Protein AF-A0A921NWQ5-F1 (afdb_monomer)

Radius of gyration: 20.92 Å; Cα contacts (8 Å, |Δi|>4): 207; chains: 1; bounding box: 44×32×54 Å

Solvent-accessible surface area (backbone atoms only — not comparable to full-atom values): 9378 Å² total; per-residue (Å²): 119,97,88,61,56,71,70,58,55,49,54,32,54,68,59,33,54,82,58,39,66,50,12,14,36,36,16,28,46,49,35,44,68,80,37,70,86,41,58,67,64,20,35,54,50,15,21,43,42,30,19,59,61,70,72,44,97,58,71,60,66,33,50,62,68,32,54,52,81,76,48,72,73,45,56,72,70,60,26,36,53,43,50,55,54,10,38,63,58,26,46,58,53,51,52,52,51,50,54,48,51,52,52,37,50,52,44,34,61,69,48,49,86,76,52,86,53,87,56,42,65,64,43,49,53,50,51,77,75,36,79,64,45,43,37,84,75,36,86,45,60,61,72,58,21,44,54,48,53,53,49,32,38,77,67,68,31,33,40,79,72,65,90,56,97,64,92,49,31,34,21,99

Nearest PDB structures (foldseek):
  3eqx-assembly1_B  TM=5.393E-01  e=1.203E-01  Shewanella oneidensis
  8ovj-assembly1_Sa  TM=7.518E-01  e=4.851E-01  Leishmania major strain Friedlin

Organism: NCBI:txid1037889

InterPro domains:
  IPR009843 Protein of unknown function DUF1403 [PF07183] (4-172)

Foldseek 3Di:
DVPDDPVVLVVLQVQADDALLSRLLSSLQSCCVVPVPPNVSSQQSSQVSSCVNVVHPDRDSQQVQQADPVLSPDHDPSVSVSSVRSNVVSVVVVVVVVVVLVVLLVLLVVCQVVDPDDQSVVVSVCQVVDQKDWLVVRPDDSVSSVVSQVVCVVSVNWDFDPPDPPRTIIHD

Mean predicted aligned error: 4.4 Å

Secondary structure (DSSP, 8-state):
-TTS-HHHHHHHHHT--SSHHHHHHHHHHHHHHH-TT-HHHHHHHHHHHHHHHHT-SS---HHHHH--TTGGG--HHHHHHHHHHHHHHHHHHHHHHHHHHHHHHHHHHHHGGG--STTHHHHHHHHHH-S-B-GGGSSS-HHHHHHHHHHHHHTTSSEE-S-SSSS--EE-

Structure (mmCIF, N/CA/C/O backbone):
data_AF-A0A921NWQ5-F1
#
_entry.id   AF-A0A921NWQ5-F1
#
loop_
_atom_site.group_PDB
_atom_site.id
_atom_site.type_symbol
_atom_site.label_atom_id
_atom_site.label_alt_id
_atom_site.label_comp_id
_atom_site.label_asym_id
_atom_site.label_entity_id
_atom_site.label_seq_id
_atom_site.pdbx_PDB_ins_code
_atom_site.Cartn_x
_atom_site.Cartn_y
_atom_site.Cartn_z
_atom_site.occupancy
_atom_site.B_iso_or_equiv
_atom_site.auth_seq_id
_atom_site.auth_comp_id
_atom_site.auth_asym_id
_atom_site.auth_atom_id
_atom_site.pdbx_PDB_model_num
ATOM 1 N N . MET A 1 1 ? 8.998 2.052 14.545 1.00 57.47 1 MET A N 1
ATOM 2 C CA . MET A 1 1 ? 8.245 3.018 15.373 1.00 57.47 1 MET A CA 1
ATOM 3 C C . MET A 1 1 ? 9.003 3.223 16.679 1.00 57.47 1 MET A C 1
ATOM 5 O O . MET A 1 1 ? 8.769 2.476 17.611 1.00 57.47 1 MET A O 1
ATOM 9 N N . PRO A 1 2 ? 9.950 4.170 16.744 1.00 58.44 2 PRO A N 1
ATOM 10 C CA . PRO A 1 2 ? 10.889 4.282 17.868 1.00 58.44 2 PRO A CA 1
ATOM 11 C C . PRO A 1 2 ? 10.294 4.886 19.156 1.00 58.44 2 PRO A C 1
ATOM 13 O O . PRO A 1 2 ? 11.038 5.160 20.085 1.00 58.44 2 PRO A O 1
ATOM 16 N N . ALA A 1 3 ? 8.980 5.135 19.210 1.00 77.38 3 ALA A N 1
ATOM 17 C CA . ALA A 1 3 ? 8.321 5.792 20.343 1.00 77.38 3 ALA A CA 1
ATOM 18 C C . ALA A 1 3 ? 7.632 4.825 21.324 1.00 77.38 3 ALA A C 1
ATOM 20 O O . ALA A 1 3 ? 7.226 5.268 22.393 1.00 77.38 3 ALA A O 1
ATOM 21 N N . PHE A 1 4 ? 7.475 3.543 20.968 1.00 86.75 4 PHE A N 1
ATOM 22 C CA . PHE A 1 4 ? 6.784 2.549 21.797 1.00 86.75 4 PHE A CA 1
ATOM 23 C C . PHE A 1 4 ? 7.589 1.260 21.857 1.00 86.75 4 PHE A C 1
ATOM 25 O O . PHE A 1 4 ? 8.112 0.802 20.837 1.00 86.75 4 PHE A O 1
ATOM 32 N N . GLU A 1 5 ? 7.654 0.674 23.047 1.00 91.12 5 GLU A N 1
ATOM 33 C CA . GLU A 1 5 ? 8.347 -0.588 23.273 1.00 91.12 5 GLU A CA 1
ATOM 34 C C . GLU A 1 5 ? 7.585 -1.756 22.619 1.00 91.12 5 GLU A C 1
ATOM 36 O O . GLU A 1 5 ? 6.348 -1.772 22.638 1.00 91.12 5 GLU A O 1
ATOM 41 N N . PRO A 1 6 ? 8.272 -2.781 22.078 1.00 91.50 6 PRO A N 1
ATOM 42 C CA . PRO A 1 6 ? 7.615 -3.926 21.441 1.00 91.50 6 PRO A CA 1
ATOM 43 C C . PRO A 1 6 ? 6.568 -4.624 22.324 1.00 91.50 6 PRO A C 1
ATOM 45 O O . PRO A 1 6 ? 5.523 -5.034 21.825 1.00 91.50 6 PRO A O 1
ATOM 48 N N . GLY A 1 7 ? 6.809 -4.718 23.637 1.00 92.25 7 GLY A N 1
ATOM 49 C CA . GLY A 1 7 ? 5.857 -5.312 24.586 1.00 92.25 7 GLY A CA 1
ATOM 50 C C . GLY A 1 7 ? 4.565 -4.502 24.756 1.00 92.25 7 GLY A C 1
ATOM 51 O O . GLY A 1 7 ? 3.491 -5.076 24.937 1.00 92.25 7 GLY A O 1
ATOM 52 N N . GLN A 1 8 ? 4.646 -3.175 24.626 1.00 93.06 8 GLN A N 1
ATOM 53 C CA . GLN A 1 8 ? 3.470 -2.303 24.640 1.00 93.06 8 GLN A CA 1
ATOM 54 C C . GLN A 1 8 ? 2.647 -2.491 23.362 1.00 93.06 8 GLN A C 1
ATOM 56 O O . GLN A 1 8 ? 1.428 -2.631 23.415 1.00 93.06 8 GLN A O 1
ATOM 61 N N . ILE A 1 9 ? 3.324 -2.583 22.213 1.00 94.25 9 ILE A N 1
ATOM 62 C CA . ILE A 1 9 ? 2.681 -2.860 20.924 1.00 94.25 9 ILE A CA 1
ATOM 63 C C . ILE A 1 9 ? 1.953 -4.212 20.952 1.00 94.25 9 ILE A C 1
ATOM 65 O O . ILE A 1 9 ? 0.815 -4.293 20.492 1.00 94.25 9 ILE A O 1
ATOM 69 N N . ALA A 1 10 ? 2.585 -5.252 21.505 1.00 94.44 10 ALA A N 1
ATOM 70 C CA . ALA A 1 10 ? 1.968 -6.569 21.656 1.00 94.44 10 ALA A CA 1
ATOM 71 C C . ALA A 1 10 ? 0.696 -6.496 22.515 1.00 94.44 10 ALA A C 1
ATOM 73 O O . ALA A 1 10 ? -0.362 -6.924 22.066 1.00 94.44 10 ALA A O 1
ATOM 74 N N . THR A 1 11 ? 0.771 -5.835 23.676 1.00 96.12 11 THR A N 1
ATOM 75 C CA . THR A 1 11 ? -0.388 -5.623 24.561 1.00 96.12 11 THR A CA 1
ATOM 76 C C . THR A 1 11 ? -1.558 -4.947 23.835 1.00 96.12 11 THR A C 1
ATOM 78 O O . THR A 1 11 ? -2.707 -5.361 23.982 1.00 96.12 11 THR A O 1
ATOM 81 N N . TRP A 1 12 ? -1.290 -3.924 23.016 1.00 96.62 12 TRP A N 1
ATOM 82 C CA . TRP A 1 12 ? -2.341 -3.257 22.241 1.00 96.62 12 TRP A CA 1
ATOM 83 C C . TRP A 1 12 ? -2.961 -4.141 21.165 1.00 96.62 12 TRP A C 1
ATOM 85 O O . TRP A 1 12 ? -4.164 -4.049 20.935 1.00 96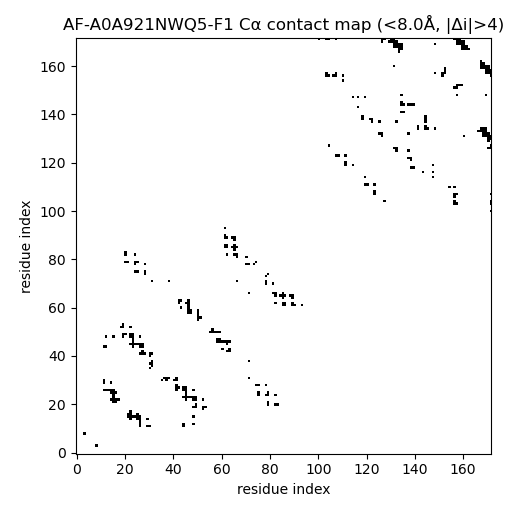.62 12 TRP A O 1
ATOM 95 N N . LEU A 1 13 ? -2.169 -4.987 20.505 1.00 95.62 13 LEU A N 1
ATOM 96 C CA . LEU A 1 13 ? -2.685 -5.944 19.526 1.00 95.62 13 LEU A CA 1
ATOM 97 C C . LEU A 1 13 ? -3.529 -7.037 20.201 1.00 95.62 13 LEU A C 1
ATOM 99 O O . LEU A 1 13 ? -4.593 -7.381 19.683 1.00 95.62 13 LEU A O 1
ATOM 103 N N . ASP A 1 14 ? -3.106 -7.510 21.375 1.00 95.19 14 ASP A N 1
ATOM 104 C CA . ASP A 1 14 ? -3.796 -8.544 22.159 1.00 95.19 14 ASP A CA 1
ATOM 105 C C . ASP A 1 14 ? -5.151 -8.077 22.713 1.00 95.19 14 ASP A C 1
ATOM 107 O O . ASP A 1 14 ? -6.040 -8.895 22.950 1.00 95.19 14 ASP A O 1
ATOM 111 N N . ALA A 1 15 ? -5.369 -6.763 22.842 1.00 94.69 15 ALA A N 1
ATOM 112 C CA . ALA A 1 15 ? -6.684 -6.203 23.167 1.00 94.69 15 ALA A CA 1
ATOM 113 C C . ALA A 1 15 ? -7.749 -6.500 22.087 1.00 94.69 15 ALA A C 1
ATOM 115 O O . ALA A 1 15 ? -8.953 -6.369 22.321 1.00 94.69 15 ALA A O 1
ATOM 116 N N . GLY A 1 16 ? -7.321 -6.869 20.879 1.00 92.69 16 GLY A N 1
ATOM 117 C CA . GLY A 1 16 ? -8.181 -7.104 19.735 1.00 92.69 16 GLY A CA 1
ATOM 118 C C . GLY A 1 16 ? -8.788 -8.511 19.665 1.00 92.69 16 GLY A C 1
ATOM 119 O O . GLY A 1 16 ? -8.139 -9.473 19.257 1.00 92.69 16 GLY A O 1
ATOM 120 N N . GLU A 1 17 ? -10.102 -8.624 19.863 1.00 92.06 17 GLU A N 1
ATOM 121 C CA . GLU A 1 17 ? -10.822 -9.907 19.808 1.00 92.06 17 GLU A CA 1
ATOM 122 C C . GLU A 1 17 ? -12.078 -9.914 18.912 1.00 92.06 17 GLU A C 1
ATOM 124 O O . GLU A 1 17 ? -12.681 -8.885 18.592 1.00 92.06 17 GLU A O 1
ATOM 129 N N . GLY A 1 18 ? -12.514 -11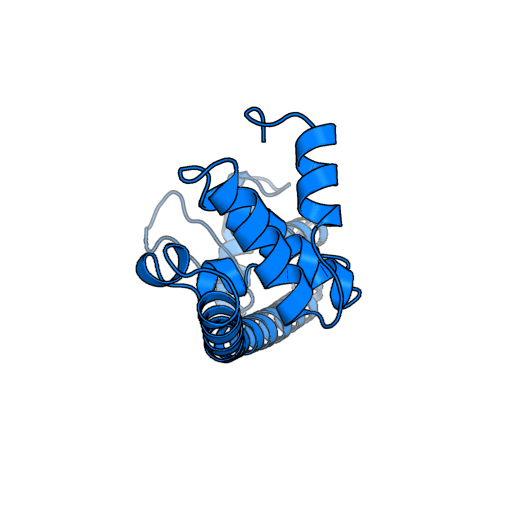.122 18.538 1.00 94.31 18 GLY A N 1
ATOM 130 C CA . GLY A 1 18 ? -13.738 -11.364 17.772 1.00 94.31 18 GLY A CA 1
ATOM 131 C C . GLY A 1 18 ? -13.606 -11.103 16.268 1.00 94.31 18 GLY A C 1
ATOM 132 O O . GLY A 1 18 ? -12.556 -11.326 15.668 1.00 94.31 18 GLY A O 1
ATOM 133 N N . ALA A 1 19 ? -14.711 -10.679 15.645 1.00 96.19 19 ALA A N 1
ATOM 134 C CA . ALA A 1 19 ? -14.784 -10.441 14.202 1.00 96.19 19 ALA A CA 1
ATOM 135 C C . ALA A 1 19 ? -13.798 -9.343 13.740 1.00 96.19 19 ALA A C 1
ATOM 137 O O . ALA A 1 19 ? -13.530 -8.422 14.515 1.00 96.19 19 ALA A O 1
ATOM 138 N N . PRO A 1 20 ? -13.329 -9.356 12.475 1.00 97.12 20 PRO A N 1
ATOM 139 C CA . PRO A 1 20 ? -12.240 -8.488 12.007 1.00 97.12 20 PRO A CA 1
ATOM 140 C C . PRO A 1 20 ? -12.398 -6.997 12.333 1.00 97.12 20 PRO A C 1
ATOM 142 O O . PRO A 1 20 ? -11.475 -6.366 12.841 1.00 97.12 20 PRO A O 1
ATOM 145 N N . VAL A 1 21 ? -13.592 -6.435 12.116 1.00 97.38 21 VAL A N 1
ATOM 146 C CA . VAL A 1 21 ? -13.855 -5.013 12.399 1.00 97.38 21 VAL A CA 1
ATOM 147 C C . VAL A 1 21 ? -13.911 -4.728 13.901 1.00 97.38 21 VAL A C 1
ATOM 149 O O . VAL A 1 21 ? -13.433 -3.683 14.337 1.00 97.38 21 VAL A O 1
ATOM 152 N N . LYS A 1 22 ? -14.462 -5.654 14.704 1.00 97.88 22 LYS A N 1
ATOM 153 C CA . LYS A 1 22 ? -14.480 -5.539 16.172 1.00 97.88 22 LYS A CA 1
ATOM 154 C C . LYS A 1 22 ? -13.049 -5.551 16.703 1.00 97.88 22 LYS A C 1
ATOM 156 O O . LYS A 1 22 ? -12.688 -4.645 17.444 1.00 97.88 22 LYS A O 1
ATOM 161 N N . ARG A 1 23 ? -12.238 -6.521 16.267 1.00 98.00 23 ARG A N 1
ATOM 162 C CA . ARG A 1 23 ? -10.824 -6.634 16.631 1.00 98.00 23 ARG A CA 1
ATOM 163 C C . ARG A 1 23 ? -10.078 -5.332 16.340 1.00 98.00 23 ARG A C 1
ATOM 165 O O . ARG A 1 23 ? -9.474 -4.769 17.243 1.00 98.00 23 ARG A O 1
ATOM 172 N N . ALA A 1 24 ? -10.168 -4.822 15.114 1.00 98.25 24 ALA A N 1
ATOM 173 C CA . ALA A 1 24 ? -9.471 -3.597 14.731 1.00 98.25 24 ALA A CA 1
ATOM 174 C C . ALA A 1 24 ? -9.946 -2.361 15.517 1.00 98.25 24 ALA A C 1
ATOM 176 O O . ALA A 1 24 ? -9.129 -1.536 15.919 1.00 98.25 24 ALA A O 1
ATOM 177 N N . ALA A 1 25 ? -11.254 -2.243 15.779 1.00 98.31 25 ALA A N 1
ATOM 178 C CA . ALA A 1 25 ? -11.800 -1.157 16.591 1.00 98.31 25 ALA A CA 1
ATOM 179 C C . ALA A 1 25 ? -11.326 -1.224 18.052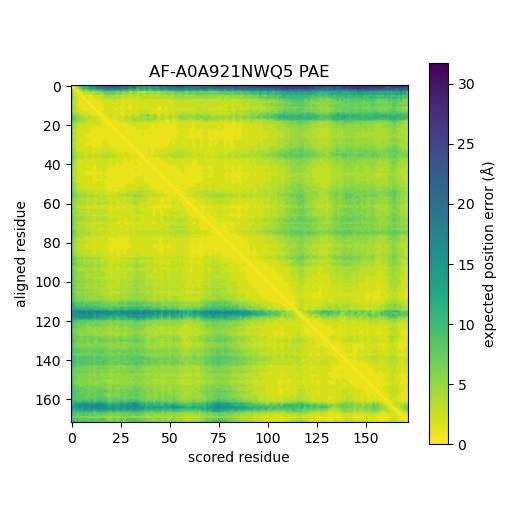 1.00 98.31 25 ALA A C 1
ATOM 181 O O . ALA A 1 25 ? -11.039 -0.181 18.624 1.00 98.31 25 ALA A O 1
ATOM 182 N N . LEU A 1 26 ? -11.209 -2.421 18.636 1.00 98.38 26 LEU A N 1
ATOM 183 C CA . LEU A 1 26 ? -10.691 -2.611 19.994 1.00 98.38 26 LEU A CA 1
ATOM 184 C C . LEU A 1 26 ? -9.216 -2.227 20.111 1.00 98.38 26 LEU A C 1
ATOM 186 O O . LEU A 1 26 ? -8.855 -1.511 21.038 1.00 98.38 26 LEU A O 1
ATOM 190 N N . VAL A 1 27 ? -8.383 -2.634 19.148 1.00 98.38 27 VAL A N 1
ATOM 191 C CA . VAL A 1 27 ? -6.971 -2.216 19.097 1.00 98.38 27 VAL A CA 1
ATOM 192 C C . VAL A 1 27 ? -6.869 -0.694 18.972 1.00 98.38 27 VAL A C 1
ATOM 194 O O . VAL A 1 27 ? -6.119 -0.059 19.710 1.00 98.38 27 VAL A O 1
ATOM 197 N N . LEU A 1 28 ? -7.665 -0.089 18.083 1.00 98.06 28 LEU A N 1
ATOM 198 C CA . LEU A 1 28 ? -7.724 1.365 17.924 1.00 98.06 28 LEU A CA 1
ATOM 199 C C . LEU A 1 28 ? -8.121 2.068 19.233 1.00 98.06 28 LEU A C 1
ATOM 201 O O . LEU A 1 28 ? -7.491 3.054 19.614 1.00 98.06 28 LEU A O 1
ATOM 205 N N . ASP A 1 29 ? -9.146 1.559 19.922 1.00 97.75 29 ASP A N 1
ATOM 206 C CA . ASP A 1 29 ? -9.648 2.124 21.178 1.00 97.75 29 ASP A CA 1
ATOM 207 C C . ASP A 1 29 ? -8.625 1.990 22.315 1.00 97.75 29 ASP A C 1
ATOM 209 O O . ASP A 1 29 ? -8.392 2.945 23.055 1.00 97.75 29 ASP A O 1
ATOM 213 N N . ALA A 1 30 ? -7.955 0.837 22.416 1.00 97.50 30 ALA A N 1
ATOM 214 C CA . ALA A 1 30 ? -6.926 0.572 23.417 1.00 97.50 30 ALA A CA 1
ATOM 215 C C . ALA A 1 30 ? -5.755 1.558 23.292 1.00 97.50 30 ALA A C 1
ATOM 217 O O . ALA A 1 30 ? -5.410 2.239 24.262 1.00 97.50 30 ALA A O 1
ATOM 218 N N . VAL A 1 31 ? -5.212 1.721 22.079 1.00 97.31 31 VAL A N 1
ATOM 219 C CA . VAL A 1 31 ? -4.104 2.656 21.829 1.00 97.31 31 VAL A CA 1
ATOM 220 C C . VAL A 1 31 ? -4.530 4.096 22.123 1.00 97.31 31 VAL A C 1
ATOM 222 O O . VAL A 1 31 ? -3.793 4.833 22.771 1.00 97.31 31 VAL A O 1
ATOM 225 N N . LEU A 1 32 ? -5.721 4.524 21.682 1.00 96.44 32 LEU A N 1
ATOM 226 C CA . LEU A 1 32 ? -6.199 5.900 21.890 1.00 96.44 32 LEU A CA 1
ATOM 227 C C . LEU A 1 32 ? -6.670 6.185 23.322 1.00 96.44 32 LEU A C 1
ATOM 229 O O . LEU A 1 32 ? -6.843 7.353 23.684 1.00 96.44 32 LEU A O 1
ATOM 233 N N . THR A 1 33 ? -6.901 5.150 24.123 1.00 95.69 33 THR A N 1
ATOM 234 C CA . THR A 1 33 ? -7.189 5.273 25.554 1.00 95.69 33 THR A CA 1
ATOM 235 C C . THR A 1 33 ? -5.900 5.477 26.341 1.00 95.69 33 THR A C 1
ATOM 237 O O . THR A 1 33 ? -5.827 6.390 27.159 1.00 95.69 33 THR A O 1
ATOM 240 N N . GLU A 1 34 ? -4.866 4.684 26.059 1.00 95.44 34 GLU A N 1
ATOM 241 C CA . GLU A 1 34 ? -3.581 4.768 26.759 1.00 95.44 34 GLU A CA 1
ATOM 242 C C . GLU A 1 34 ? -2.709 5.931 26.259 1.00 95.44 34 GLU A C 1
ATOM 244 O O . GLU A 1 34 ? -2.067 6.629 27.044 1.00 95.44 34 GLU A O 1
ATOM 249 N N . ALA A 1 35 ? -2.731 6.195 24.951 1.00 94.56 35 ALA A N 1
ATOM 250 C CA . ALA A 1 35 ? -1.957 7.241 24.295 1.00 94.56 35 ALA A CA 1
ATOM 251 C C . ALA A 1 35 ? -2.835 8.072 23.331 1.00 94.56 35 ALA A C 1
ATOM 253 O O . ALA A 1 35 ? -2.722 7.952 22.109 1.00 94.56 35 ALA A O 1
ATOM 254 N N . PRO A 1 36 ? -3.666 9.009 23.834 1.00 92.88 36 PRO A N 1
ATOM 255 C CA . PRO A 1 36 ? -4.629 9.761 23.015 1.00 92.88 36 PRO A CA 1
ATOM 256 C C . PRO A 1 36 ? -4.038 10.592 21.864 1.00 92.88 36 PRO A C 1
ATOM 258 O O . PRO A 1 36 ? -4.764 10.997 20.962 1.00 92.88 36 PRO A O 1
ATOM 261 N N . ARG A 1 37 ? -2.730 10.884 21.894 1.00 92.19 37 ARG A N 1
ATOM 262 C CA . ARG A 1 37 ? -2.011 11.624 20.838 1.00 92.19 37 ARG A CA 1
ATOM 263 C C . ARG A 1 37 ? -1.346 10.708 19.800 1.00 92.19 37 ARG A C 1
ATOM 265 O O . ARG A 1 37 ? -0.720 11.205 18.868 1.00 92.19 37 ARG A O 1
ATOM 272 N N . ALA A 1 38 ? -1.466 9.389 19.947 1.00 94.69 38 ALA A N 1
ATOM 273 C CA . ALA A 1 38 ? -0.820 8.382 19.110 1.00 94.69 38 ALA A CA 1
ATOM 274 C C . ALA A 1 38 ? -1.712 7.914 17.943 1.00 94.69 38 ALA A C 1
ATOM 276 O O . ALA A 1 38 ? -1.755 6.728 17.630 1.00 94.69 38 ALA A O 1
ATOM 277 N N . GLU A 1 39 ? -2.410 8.836 17.269 1.00 95.25 39 GLU A N 1
ATOM 278 C CA . GLU A 1 39 ? -3.374 8.513 16.200 1.00 95.25 39 GLU A CA 1
ATOM 279 C C . GLU A 1 39 ? -2.764 7.676 15.063 1.00 95.25 39 GLU A C 1
ATOM 281 O O . GLU A 1 39 ? -3.357 6.694 14.626 1.00 95.25 39 GLU A O 1
ATOM 286 N N . VAL A 1 40 ? -1.559 8.031 14.603 1.00 95.19 40 VAL A N 1
ATOM 287 C CA . VAL A 1 40 ? -0.861 7.305 13.526 1.00 95.19 40 VAL A CA 1
ATOM 288 C C . VAL A 1 40 ? -0.514 5.864 13.944 1.00 95.19 40 VAL A C 1
ATOM 290 O O . VAL A 1 40 ? -0.917 4.942 13.236 1.00 95.19 40 VAL A O 1
ATOM 293 N N . PRO A 1 41 ? 0.170 5.631 15.083 1.00 95.31 41 PRO A N 1
ATOM 294 C CA . PRO A 1 41 ? 0.330 4.299 15.667 1.00 95.31 41 PRO A CA 1
ATOM 295 C C . PRO A 1 41 ? -0.976 3.515 15.786 1.00 95.31 41 PRO A C 1
ATOM 297 O O . PRO A 1 41 ? -1.028 2.357 15.383 1.00 95.31 41 PRO A O 1
ATOM 300 N N . ALA A 1 42 ? -2.033 4.150 16.294 1.00 96.88 42 ALA A N 1
ATOM 301 C CA . ALA A 1 42 ? -3.313 3.499 16.528 1.00 96.88 42 ALA A CA 1
ATOM 302 C C . ALA A 1 42 ? -3.949 3.006 15.220 1.00 96.88 42 ALA A C 1
ATOM 304 O O . ALA A 1 42 ? -4.415 1.872 15.149 1.00 96.88 42 ALA A O 1
ATOM 305 N N . LEU A 1 43 ? -3.900 3.822 14.163 1.00 97.62 43 LEU A N 1
ATOM 306 C CA . LEU A 1 43 ? -4.378 3.448 12.832 1.00 97.62 43 LEU A CA 1
ATOM 307 C C . LEU A 1 43 ? -3.547 2.316 12.213 1.00 97.62 43 LEU A C 1
ATOM 309 O O . LEU A 1 43 ? -4.123 1.363 11.695 1.00 97.62 43 LEU A O 1
ATOM 313 N N . ILE A 1 44 ? -2.214 2.375 12.316 1.00 96.94 44 ILE A N 1
ATOM 314 C CA . ILE A 1 44 ? -1.326 1.313 11.810 1.00 96.94 44 ILE A CA 1
ATOM 315 C C . ILE A 1 44 ? -1.625 -0.020 12.505 1.00 96.94 44 ILE A C 1
ATOM 317 O O . ILE A 1 44 ? -1.737 -1.052 11.841 1.00 96.94 44 ILE A O 1
ATOM 321 N N . LEU A 1 45 ? -1.766 -0.012 13.832 1.00 97.19 45 LEU A N 1
ATOM 322 C CA . LEU A 1 45 ? -2.045 -1.223 14.604 1.00 97.19 45 LEU A CA 1
ATOM 323 C C . LEU A 1 45 ? -3.458 -1.750 14.353 1.00 97.19 45 LEU A C 1
ATOM 325 O O . LEU A 1 45 ? -3.637 -2.960 14.243 1.00 97.19 45 LEU A O 1
ATOM 329 N N . ALA A 1 46 ? -4.444 -0.870 14.178 1.00 98.19 46 ALA A N 1
ATOM 330 C CA . ALA A 1 46 ? -5.799 -1.269 13.818 1.00 98.19 46 ALA A CA 1
ATOM 331 C C . ALA A 1 46 ? -5.859 -1.939 12.433 1.00 98.19 46 ALA A C 1
ATOM 333 O O . ALA A 1 46 ? -6.459 -3.006 12.301 1.00 98.19 46 ALA A O 1
ATOM 334 N N . ASP A 1 47 ? -5.200 -1.370 11.417 1.00 98.00 47 ASP A N 1
ATOM 335 C CA . ASP A 1 47 ? -5.100 -1.988 10.086 1.00 98.00 47 ASP A CA 1
ATOM 336 C C . ASP A 1 47 ? -4.287 -3.296 10.125 1.00 98.00 47 ASP A C 1
ATOM 338 O O . ASP A 1 47 ? -4.619 -4.260 9.434 1.00 98.00 47 ASP A O 1
ATOM 342 N N . SER A 1 48 ? -3.277 -3.386 10.995 1.00 97.06 48 SER A N 1
ATOM 343 C CA . SER A 1 48 ? -2.525 -4.628 11.226 1.00 97.06 48 SER A CA 1
ATOM 344 C C . SER A 1 48 ? -3.400 -5.717 11.853 1.00 97.06 48 SER A C 1
ATOM 346 O O . SER A 1 48 ? -3.394 -6.858 11.397 1.00 97.06 48 SER A O 1
ATOM 348 N N . ALA A 1 49 ? -4.201 -5.373 12.862 1.00 97.75 49 ALA A N 1
ATOM 349 C CA . ALA A 1 49 ? -5.121 -6.297 13.517 1.00 97.75 49 ALA A CA 1
ATOM 350 C C . ALA A 1 49 ? -6.251 -6.749 12.576 1.00 97.75 49 ALA A C 1
ATOM 352 O O . ALA A 1 49 ? -6.682 -7.905 12.625 1.00 97.75 49 ALA A O 1
ATOM 353 N N . LEU A 1 50 ? -6.699 -5.858 11.684 1.00 97.38 50 LEU A N 1
ATOM 354 C CA . LEU A 1 50 ? -7.623 -6.189 10.603 1.00 97.38 50 LEU A CA 1
ATOM 355 C C . LEU A 1 50 ? -7.000 -7.198 9.629 1.00 97.38 50 LEU A C 1
ATOM 357 O O . LEU A 1 50 ? -7.621 -8.220 9.345 1.00 97.38 50 LEU A O 1
ATOM 361 N N . ALA A 1 51 ? -5.775 -6.940 9.160 1.00 96.88 51 ALA A N 1
ATOM 362 C CA . ALA A 1 51 ? -5.049 -7.833 8.259 1.00 96.88 51 ALA A CA 1
ATOM 363 C C . ALA A 1 51 ? -4.852 -9.225 8.882 1.00 96.88 51 ALA A C 1
ATOM 365 O O . ALA A 1 51 ? -5.173 -10.231 8.251 1.00 96.88 51 ALA A O 1
ATOM 366 N N . GLN A 1 52 ? -4.447 -9.290 10.156 1.00 95.25 52 GLN A N 1
ATOM 367 C CA . GLN A 1 52 ? -4.320 -10.551 10.896 1.00 95.25 52 GLN A CA 1
ATOM 368 C C . GLN A 1 52 ? -5.653 -11.302 11.005 1.00 95.25 52 GLN A C 1
ATOM 370 O O . GLN A 1 52 ? -5.699 -12.516 10.826 1.00 95.25 52 GLN A O 1
ATOM 375 N N . ALA A 1 53 ? -6.760 -10.600 11.271 1.00 96.44 53 ALA A N 1
ATOM 376 C CA . ALA A 1 53 ? -8.082 -11.224 11.349 1.00 96.44 53 ALA A CA 1
ATOM 377 C C . ALA A 1 53 ? -8.583 -11.781 10.013 1.00 96.44 53 ALA A C 1
ATOM 379 O O . ALA A 1 53 ? -9.385 -12.712 10.008 1.00 96.44 53 ALA A O 1
ATOM 380 N N . LEU A 1 54 ? -8.145 -11.192 8.901 1.00 95.69 54 LEU A N 1
ATOM 381 C CA . LEU A 1 54 ? -8.514 -11.602 7.548 1.00 95.69 54 LEU A CA 1
ATOM 382 C C . LEU A 1 54 ? -7.513 -12.587 6.927 1.00 95.69 54 LEU A C 1
ATOM 384 O O . LEU A 1 54 ? -7.751 -1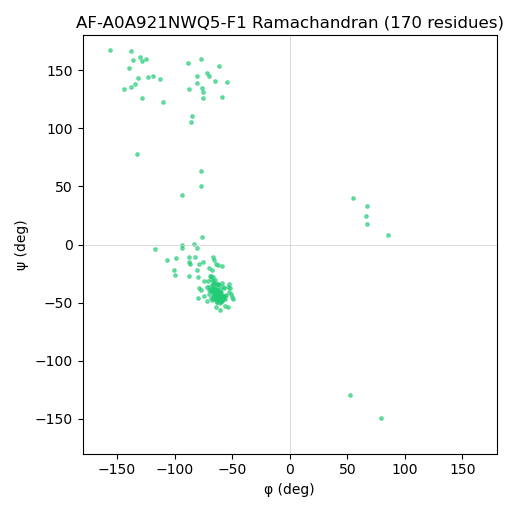3.057 5.817 1.00 95.69 54 LEU A O 1
ATOM 388 N N . GLY A 1 55 ? -6.420 -12.909 7.628 1.00 95.75 55 GLY A N 1
ATOM 389 C CA . GLY A 1 55 ? -5.363 -13.785 7.124 1.00 95.75 55 GLY A CA 1
ATOM 390 C C . GLY A 1 55 ? -4.579 -13.175 5.960 1.00 95.75 55 GLY A C 1
ATOM 391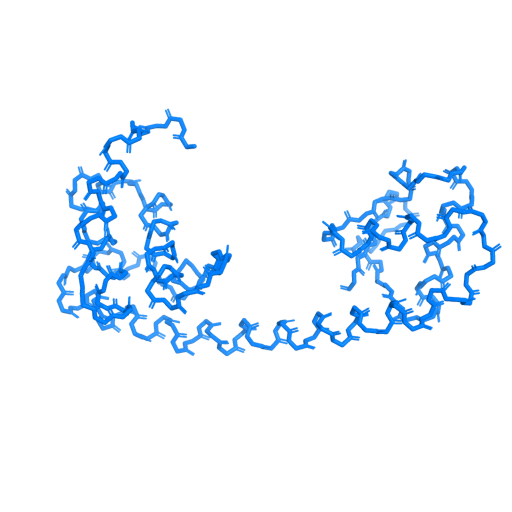 O O . GLY A 1 55 ? -4.191 -13.894 5.046 1.00 95.75 55 GLY A O 1
ATOM 392 N N . TRP A 1 56 ? -4.405 -11.852 5.944 1.00 95.38 56 TRP A N 1
ATOM 393 C CA . TRP A 1 56 ? -3.644 -11.159 4.905 1.00 95.38 56 TRP A CA 1
ATOM 394 C C . TRP A 1 56 ? -2.157 -11.100 5.251 1.00 95.38 56 TRP A C 1
ATOM 396 O O . TRP A 1 56 ? -1.790 -10.688 6.350 1.00 95.38 56 TRP A O 1
ATOM 406 N N . ASP A 1 57 ? -1.307 -11.419 4.274 1.00 94.38 57 ASP A N 1
ATOM 407 C CA . ASP A 1 57 ? 0.157 -11.354 4.412 1.00 94.38 57 ASP A CA 1
ATOM 408 C C . ASP A 1 57 ? 0.687 -9.913 4.505 1.00 94.38 57 ASP A C 1
ATOM 410 O O . ASP A 1 57 ? 1.799 -9.664 4.974 1.00 94.38 57 ASP A O 1
ATOM 414 N N . HIS A 1 58 ? -0.112 -8.945 4.050 1.00 92.12 58 HIS A N 1
ATOM 415 C CA . HIS A 1 58 ? 0.250 -7.536 4.003 1.00 92.12 58 HIS A CA 1
ATOM 416 C C . HIS A 1 58 ? -0.845 -6.653 4.594 1.00 92.12 58 HIS A C 1
ATOM 418 O O . HIS A 1 58 ? -2.041 -6.873 4.394 1.00 92.12 58 HIS A O 1
ATOM 424 N N . VAL A 1 59 ? -0.415 -5.601 5.289 1.00 95.06 59 VAL A N 1
ATOM 425 C CA . VAL A 1 59 ? -1.311 -4.578 5.828 1.00 95.06 59 VAL A CA 1
ATOM 426 C C . VAL A 1 59 ? -1.790 -3.676 4.694 1.00 95.06 59 VAL A C 1
ATOM 428 O O . VAL A 1 59 ? -0.982 -3.090 3.975 1.00 95.06 59 VAL A O 1
ATOM 431 N N . VAL A 1 60 ? -3.109 -3.529 4.565 1.00 94.19 60 VAL A N 1
ATOM 432 C CA . VAL A 1 60 ? -3.747 -2.572 3.652 1.00 94.19 60 VAL A CA 1
ATOM 433 C C . VAL A 1 60 ? -4.396 -1.475 4.502 1.00 94.19 60 VAL A C 1
ATOM 435 O O . VAL A 1 60 ? -5.225 -1.811 5.347 1.00 94.19 60 VAL A O 1
ATOM 438 N N . PRO A 1 61 ? -4.055 -0.185 4.310 1.00 94.88 61 PRO A N 1
ATOM 439 C CA . PRO A 1 61 ? -4.462 0.905 5.202 1.00 94.88 61 PRO A CA 1
ATOM 440 C C . PRO A 1 61 ? -5.927 1.338 4.996 1.00 94.88 61 PRO A C 1
ATOM 442 O O . PRO A 1 61 ? -6.212 2.456 4.560 1.00 94.88 61 PRO A O 1
ATOM 445 N N . LEU A 1 62 ? -6.884 0.444 5.252 1.00 97.12 62 LEU A N 1
ATOM 446 C CA . LEU A 1 62 ? -8.306 0.682 4.992 1.00 97.12 62 LEU A CA 1
ATOM 447 C C . LEU A 1 62 ? -8.948 1.588 6.046 1.00 97.12 62 LEU A C 1
ATOM 449 O O . LEU A 1 62 ? -9.777 2.435 5.700 1.00 97.12 62 LEU A O 1
ATOM 453 N N . LEU A 1 63 ? -8.585 1.431 7.318 1.00 97.56 63 LEU A N 1
ATOM 454 C CA . LEU A 1 63 ? -9.066 2.284 8.401 1.00 97.56 63 LEU A CA 1
ATOM 455 C C . LEU A 1 63 ? -8.381 3.643 8.355 1.00 97.56 63 LEU A C 1
ATOM 457 O O . LEU A 1 63 ? -9.074 4.657 8.427 1.00 97.56 63 LEU A O 1
ATOM 461 N N . ALA A 1 64 ? -7.061 3.676 8.147 1.00 95.56 64 ALA A N 1
ATOM 462 C CA . ALA A 1 64 ? -6.325 4.929 7.994 1.00 95.56 64 ALA A CA 1
ATOM 463 C C . ALA A 1 64 ? -6.847 5.789 6.827 1.00 95.56 64 ALA A C 1
ATOM 465 O O . ALA A 1 64 ? -6.907 7.011 6.949 1.00 95.56 64 ALA A O 1
ATOM 466 N N . ALA A 1 65 ? -7.269 5.168 5.719 1.00 95.38 65 ALA A N 1
ATOM 467 C CA . ALA A 1 65 ? -7.846 5.879 4.577 1.00 95.38 65 ALA A CA 1
ATOM 468 C C . ALA A 1 65 ? -9.324 6.277 4.766 1.00 95.38 65 ALA A C 1
ATOM 470 O O . ALA A 1 65 ? -9.784 7.235 4.145 1.00 95.38 65 ALA A O 1
ATOM 471 N N . GLY A 1 66 ? -10.088 5.526 5.567 1.00 95.62 66 GLY A N 1
ATOM 472 C CA . GLY A 1 66 ? -11.541 5.694 5.681 1.00 95.62 66 GLY A CA 1
ATOM 473 C C . GLY A 1 66 ? -12.020 6.483 6.905 1.00 95.62 66 GLY A C 1
ATOM 474 O O . GLY A 1 66 ? -13.104 7.067 6.861 1.00 95.62 66 GLY A O 1
ATOM 475 N N . LEU A 1 67 ? -11.260 6.496 8.005 1.00 97.44 67 LEU A N 1
ATOM 476 C CA . LEU A 1 67 ? -11.643 7.185 9.241 1.00 97.44 67 LEU A CA 1
ATOM 477 C C . LEU A 1 67 ? -11.347 8.684 9.167 1.00 97.44 67 LEU A C 1
ATOM 479 O O . LEU A 1 67 ? -10.287 9.120 8.720 1.00 97.44 67 LEU A O 1
ATOM 483 N N . LYS A 1 68 ? -12.272 9.499 9.679 1.00 95.56 68 LYS A N 1
ATOM 484 C CA . LYS A 1 68 ? -12.057 10.941 9.843 1.00 95.56 68 LYS A CA 1
ATOM 485 C C . LYS A 1 68 ? -11.427 11.218 11.203 1.00 95.56 68 LYS A C 1
ATOM 487 O O . LYS A 1 68 ? -11.678 10.508 12.172 1.00 95.56 68 LYS A O 1
ATOM 492 N N . ARG A 1 69 ? -10.727 12.350 11.337 1.00 93.44 69 ARG A N 1
ATOM 493 C CA . ARG A 1 69 ? -10.191 12.808 12.639 1.00 93.44 69 ARG A CA 1
ATOM 494 C C . ARG A 1 69 ? -11.246 12.879 13.747 1.00 93.44 69 ARG A C 1
ATOM 496 O O . ARG A 1 69 ? -10.951 12.616 14.905 1.00 93.44 69 ARG A O 1
ATOM 503 N N . THR A 1 70 ? -12.486 13.227 13.410 1.00 96.06 70 THR A N 1
ATOM 504 C CA . THR A 1 70 ? -13.594 13.253 14.376 1.00 96.06 70 THR A CA 1
ATOM 505 C C . THR A 1 70 ? -14.012 11.862 14.840 1.00 96.06 70 THR A C 1
ATOM 507 O O . THR A 1 70 ? -14.518 11.730 15.948 1.00 96.06 70 THR A O 1
ATOM 510 N N . ASP A 1 71 ? -13.807 10.828 14.020 1.00 97.12 71 ASP A N 1
ATOM 511 C CA . ASP A 1 71 ? -14.124 9.449 14.390 1.00 97.12 71 ASP A CA 1
ATOM 512 C C . ASP A 1 71 ? -13.149 8.913 15.443 1.00 97.12 71 ASP A C 1
ATOM 514 O O . ASP A 1 71 ? -13.569 8.173 16.322 1.00 97.12 71 ASP A O 1
ATOM 518 N N . LEU A 1 72 ? -11.890 9.369 15.439 1.00 95.94 72 LEU A N 1
ATOM 519 C CA . LEU A 1 72 ? -10.870 8.984 16.430 1.00 95.94 72 LEU A CA 1
ATOM 520 C C . LEU A 1 72 ? -11.187 9.468 17.858 1.00 95.94 72 LEU A C 1
ATOM 522 O O . LEU A 1 72 ? -10.585 9.019 18.833 1.00 95.94 72 LEU A O 1
ATOM 526 N N . ARG A 1 73 ? -12.155 10.379 18.004 1.00 94.81 73 ARG A N 1
ATOM 527 C CA . ARG A 1 73 ? -12.665 10.833 19.308 1.00 94.81 73 ARG A CA 1
ATOM 528 C C . ARG A 1 73 ? -13.796 9.954 19.847 1.00 94.81 73 ARG A C 1
ATOM 530 O O . ARG A 1 73 ? -14.181 10.124 20.999 1.00 94.81 73 ARG A O 1
ATOM 537 N N . LYS A 1 74 ? -14.342 9.047 19.032 1.00 96.50 74 LYS A N 1
ATOM 538 C CA . LYS A 1 74 ? -15.380 8.094 19.447 1.00 96.50 74 LYS A CA 1
ATOM 539 C C . LYS A 1 74 ? -14.763 6.957 20.253 1.00 96.50 74 LYS A C 1
ATOM 541 O O . LYS A 1 74 ? -13.563 6.711 20.158 1.00 96.50 74 LYS A O 1
ATOM 546 N N . ARG A 1 75 ? -15.589 6.262 21.029 1.00 95.12 75 ARG A N 1
ATOM 547 C CA . ARG A 1 75 ? -15.201 5.125 21.877 1.00 95.12 75 ARG A CA 1
ATOM 548 C C . ARG A 1 75 ? -16.233 4.007 21.747 1.00 95.12 75 ARG A C 1
ATOM 550 O O . ARG A 1 75 ? -17.362 4.275 21.325 1.00 95.12 75 ARG A O 1
ATOM 557 N N . GLY A 1 76 ? -15.854 2.773 22.078 1.00 94.38 76 GLY A N 1
ATOM 558 C CA . GLY A 1 76 ? -16.776 1.634 22.118 1.00 94.38 76 GLY A CA 1
ATOM 559 C C . GLY A 1 76 ? -17.588 1.434 20.828 1.00 94.38 76 GLY A C 1
ATOM 560 O O . GLY A 1 76 ? -17.046 1.402 19.720 1.00 94.38 76 GLY A O 1
ATOM 561 N N . ASP A 1 77 ? -18.909 1.295 20.964 1.00 95.69 77 ASP A N 1
ATOM 562 C CA . ASP A 1 77 ? -19.811 0.971 19.850 1.00 95.69 77 ASP A CA 1
ATOM 563 C C . ASP A 1 77 ? -19.854 2.050 18.755 1.00 95.69 77 ASP A C 1
ATOM 565 O O . ASP A 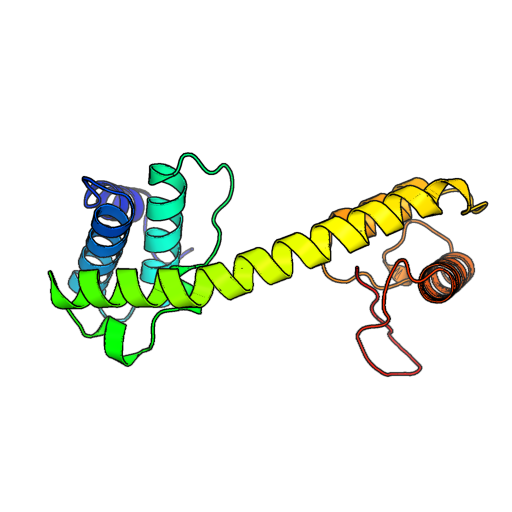1 77 ? -19.929 1.716 17.568 1.00 95.69 77 ASP A O 1
ATOM 569 N N . ASP A 1 78 ? -19.724 3.328 19.119 1.00 97.75 78 ASP A N 1
ATOM 570 C CA . ASP A 1 78 ? -19.684 4.431 18.153 1.00 97.75 78 ASP A CA 1
ATOM 571 C C . ASP A 1 78 ? -18.415 4.394 17.298 1.00 97.75 78 ASP A C 1
ATOM 573 O O . ASP A 1 78 ? -18.460 4.662 16.089 1.00 97.75 78 ASP A O 1
ATOM 577 N N . LEU A 1 79 ? -17.280 4.039 17.911 1.00 97.69 79 LEU A N 1
ATOM 578 C CA . LEU A 1 79 ? -16.023 3.839 17.194 1.00 97.69 79 LEU A CA 1
ATOM 579 C C . LEU A 1 79 ? -16.128 2.628 16.266 1.00 97.69 79 LEU A C 1
ATOM 581 O O . LEU A 1 79 ? -15.789 2.730 15.088 1.00 97.69 79 LEU A O 1
ATOM 585 N N . ARG A 1 80 ? -16.686 1.509 16.747 1.00 97.50 80 ARG A N 1
ATOM 586 C CA . ARG A 1 80 ? -16.915 0.311 15.923 1.00 97.50 80 ARG A CA 1
ATOM 587 C C . ARG A 1 80 ? -17.787 0.622 14.706 1.00 97.50 80 ARG A C 1
ATOM 589 O O . ARG A 1 80 ? -17.462 0.208 13.591 1.00 97.50 80 ARG A O 1
ATOM 596 N N . LEU A 1 81 ? -18.868 1.382 14.886 1.00 98.06 81 LEU A N 1
ATOM 597 C CA . LEU A 1 81 ? -19.729 1.813 13.784 1.00 98.06 81 LEU A CA 1
ATOM 598 C C . LEU A 1 81 ? -18.984 2.721 12.792 1.00 98.06 81 LEU A C 1
ATOM 600 O O . LEU A 1 81 ? -19.179 2.599 11.579 1.00 98.06 81 LEU A O 1
ATOM 604 N N . ALA A 1 82 ? -18.116 3.613 13.280 1.00 98.38 82 ALA A N 1
ATOM 605 C CA . ALA A 1 82 ? -17.262 4.429 12.421 1.00 98.38 82 ALA A CA 1
ATOM 606 C C . ALA A 1 82 ? -16.282 3.569 11.607 1.00 98.38 82 ALA A C 1
ATOM 608 O O . ALA A 1 82 ? -16.182 3.770 10.398 1.00 98.38 82 ALA A O 1
ATOM 609 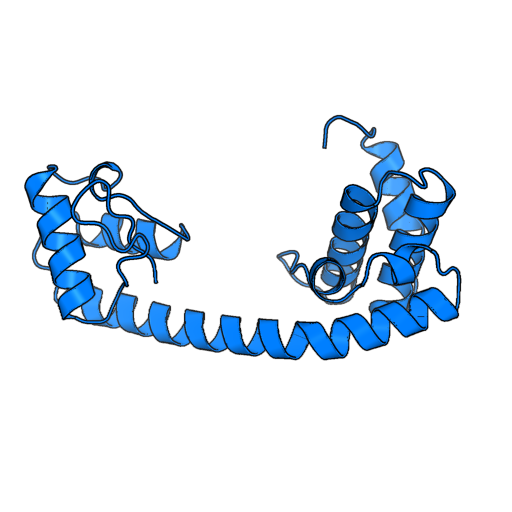N N . CYS A 1 83 ? -15.653 2.560 12.220 1.00 98.25 83 CYS A N 1
ATOM 610 C CA . CYS A 1 83 ? -14.787 1.602 11.528 1.00 98.25 83 CYS A CA 1
ATOM 611 C C . CYS A 1 83 ? -15.536 0.848 10.420 1.00 98.25 83 CYS A C 1
ATOM 613 O O . CYS A 1 83 ? -15.042 0.766 9.299 1.00 98.25 83 CYS A O 1
ATOM 615 N N . HIS A 1 84 ? -16.761 0.368 10.671 1.00 98.00 84 HIS A N 1
ATOM 616 C CA . HIS A 1 84 ? -17.574 -0.265 9.623 1.00 98.00 84 HIS A CA 1
ATOM 617 C C . HIS A 1 84 ? -17.814 0.665 8.427 1.00 98.00 84 HIS A C 1
ATOM 619 O O . HIS A 1 84 ? -17.643 0.261 7.276 1.00 98.00 84 HIS A O 1
ATOM 625 N N . ARG A 1 85 ? -18.193 1.922 8.685 1.00 97.50 85 ARG A N 1
ATOM 626 C CA . ARG A 1 85 ? -18.432 2.914 7.624 1.00 97.50 85 ARG A CA 1
ATOM 627 C C . ARG A 1 85 ? -17.151 3.251 6.862 1.00 97.50 85 ARG A C 1
ATOM 629 O O . ARG A 1 85 ? -17.184 3.305 5.633 1.00 97.50 85 ARG A O 1
ATOM 636 N N . ALA A 1 86 ? -16.044 3.429 7.582 1.00 97.44 86 ALA A N 1
ATOM 637 C CA . ALA A 1 86 ? -14.724 3.668 7.015 1.00 97.44 86 ALA A CA 1
ATOM 638 C C . ALA A 1 86 ? -14.345 2.547 6.043 1.00 97.44 86 ALA A C 1
ATOM 640 O O . ALA A 1 86 ? -14.102 2.835 4.874 1.00 97.44 86 ALA A O 1
ATOM 641 N N . LEU A 1 87 ? -14.427 1.284 6.476 1.00 97.00 87 LEU A N 1
ATOM 642 C CA . LEU A 1 87 ? -14.101 0.123 5.644 1.00 97.00 87 LEU A CA 1
ATOM 643 C C . LEU A 1 87 ? -14.964 0.032 4.386 1.00 97.00 87 LEU A C 1
ATOM 645 O O . LEU A 1 87 ? -14.432 -0.204 3.306 1.00 97.00 87 LEU A O 1
ATOM 649 N N . ILE A 1 88 ? -16.278 0.261 4.482 1.00 94.94 88 ILE A N 1
ATOM 650 C CA . ILE A 1 88 ? -17.159 0.249 3.301 1.00 94.94 88 ILE A CA 1
ATOM 651 C C . ILE A 1 88 ? -16.716 1.305 2.280 1.00 94.94 88 ILE A C 1
ATOM 653 O O . ILE A 1 88 ? -16.728 1.047 1.074 1.00 94.94 88 ILE A O 1
ATOM 657 N N . SER A 1 89 ? -16.331 2.493 2.751 1.00 92.88 89 SER A N 1
ATOM 658 C CA . SER A 1 89 ? -15.888 3.573 1.870 1.00 92.88 89 SER A CA 1
ATOM 659 C C . SER A 1 89 ? -14.508 3.316 1.257 1.00 92.88 89 SER A C 1
ATOM 661 O O . SER A 1 89 ? -14.369 3.404 0.038 1.00 92.88 89 SER A O 1
ATOM 663 N N . SER A 1 90 ? -13.512 2.939 2.062 1.00 96.31 90 SER A N 1
ATOM 664 C CA . SER A 1 90 ? -12.127 2.771 1.614 1.00 96.31 90 SER A CA 1
ATOM 665 C C . SER A 1 90 ? -11.916 1.500 0.795 1.00 96.31 90 SER A C 1
ATOM 667 O O . SER A 1 90 ? -11.135 1.515 -0.153 1.00 96.31 90 SER A O 1
ATOM 669 N N . THR A 1 91 ? -12.663 0.424 1.069 1.00 95.44 91 THR A N 1
ATOM 670 C CA . THR A 1 91 ? -12.549 -0.837 0.313 1.00 95.44 91 THR A CA 1
ATOM 671 C C . THR A 1 91 ? -12.879 -0.644 -1.164 1.00 95.44 91 THR A C 1
ATOM 673 O O . THR A 1 91 ? -12.211 -1.214 -2.021 1.00 95.44 91 THR A O 1
ATOM 676 N N . ARG A 1 92 ? -13.878 0.186 -1.494 1.00 93.00 92 ARG A N 1
ATOM 677 C CA . ARG A 1 92 ? -14.235 0.463 -2.897 1.00 93.00 92 ARG A CA 1
ATOM 678 C C . ARG A 1 92 ? -13.071 1.077 -3.663 1.00 93.00 92 ARG A C 1
ATOM 680 O O . ARG A 1 92 ? -12.789 0.663 -4.786 1.00 93.00 92 ARG A O 1
ATOM 687 N N . GLU A 1 93 ? -12.393 2.033 -3.039 1.00 92.75 93 GLU A N 1
ATOM 688 C CA . GLU A 1 93 ? -11.228 2.681 -3.628 1.00 92.75 93 GLU A CA 1
ATOM 689 C C . GLU A 1 93 ? -10.047 1.715 -3.737 1.00 92.75 93 GLU A C 1
ATOM 691 O O . GLU A 1 93 ? -9.451 1.589 -4.804 1.00 92.75 93 GLU A O 1
ATOM 696 N N . ALA A 1 94 ? -9.762 0.969 -2.668 1.00 95.19 94 ALA A N 1
ATOM 697 C CA . ALA A 1 94 ? -8.679 -0.006 -2.638 1.00 95.19 94 ALA A CA 1
ATOM 698 C C . ALA A 1 94 ? -8.849 -1.090 -3.714 1.00 95.19 94 ALA A C 1
ATOM 700 O O . ALA A 1 94 ? -7.901 -1.393 -4.433 1.00 95.19 94 ALA A O 1
ATOM 701 N N . VAL A 1 95 ? -10.062 -1.626 -3.893 1.00 95.25 95 VAL A N 1
ATOM 702 C CA . VAL A 1 95 ? -10.363 -2.614 -4.943 1.00 95.25 95 VAL A CA 1
ATOM 703 C C . VAL A 1 95 ? -10.183 -2.012 -6.335 1.00 95.25 95 VAL A C 1
ATOM 705 O O . VAL A 1 95 ? -9.625 -2.663 -7.220 1.00 95.25 95 VAL A O 1
ATOM 708 N N . ARG A 1 96 ? -10.613 -0.762 -6.543 1.00 95.25 96 ARG A N 1
ATOM 709 C CA . ARG A 1 96 ? -10.425 -0.062 -7.8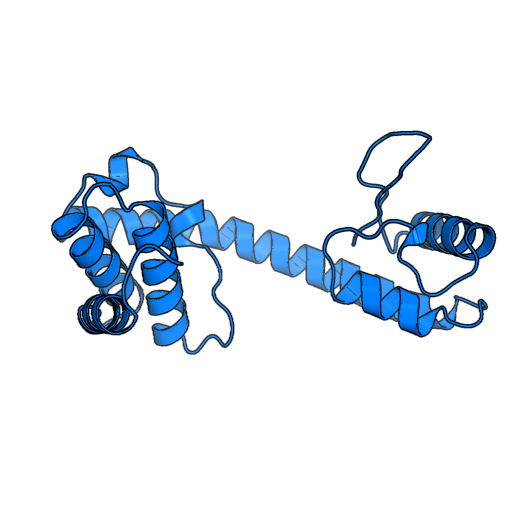19 1.00 95.25 96 ARG A CA 1
ATOM 710 C C . ARG A 1 96 ? -8.943 0.114 -8.149 1.00 95.25 96 ARG A C 1
ATOM 712 O O . ARG A 1 96 ? -8.541 -0.195 -9.271 1.00 95.25 96 ARG A O 1
ATOM 719 N N . LEU A 1 97 ? -8.149 0.574 -7.183 1.00 94.31 97 LEU A N 1
ATOM 720 C CA . LEU A 1 97 ? -6.702 0.735 -7.324 1.00 94.31 97 LEU A CA 1
ATOM 721 C C . LEU A 1 97 ? -6.015 -0.609 -7.576 1.00 94.31 97 LEU A C 1
ATOM 723 O O . LEU A 1 97 ? -5.227 -0.719 -8.510 1.00 94.31 97 LEU A O 1
ATOM 727 N N . ALA A 1 98 ? -6.371 -1.650 -6.821 1.00 94.19 98 ALA A N 1
ATOM 728 C CA . ALA A 1 98 ? -5.824 -2.991 -7.002 1.00 94.19 98 ALA A CA 1
ATOM 729 C C . ALA A 1 98 ? -6.119 -3.546 -8.404 1.00 94.19 98 ALA A C 1
ATOM 731 O O . ALA A 1 98 ? -5.224 -4.073 -9.062 1.00 94.19 98 ALA A O 1
ATOM 732 N N . ALA A 1 99 ? -7.348 -3.381 -8.902 1.00 96.56 99 ALA A N 1
ATOM 733 C CA . ALA A 1 99 ? -7.718 -3.815 -10.245 1.00 96.56 99 ALA A CA 1
ATOM 734 C C . ALA A 1 99 ? -6.956 -3.044 -11.336 1.00 96.56 99 ALA A C 1
ATOM 736 O O . ALA A 1 99 ? -6.575 -3.627 -12.352 1.00 96.56 99 ALA A O 1
ATOM 737 N N . ASP A 1 100 ? -6.733 -1.741 -11.147 1.00 94.94 100 ASP A N 1
ATOM 738 C CA . ASP A 1 100 ? -5.950 -0.931 -12.082 1.00 94.94 100 ASP A CA 1
ATOM 739 C C . ASP A 1 100 ? -4.472 -1.326 -12.097 1.00 94.94 100 ASP A C 1
ATOM 741 O O . ASP A 1 100 ? -3.922 -1.604 -13.164 1.00 94.94 100 ASP A O 1
ATOM 745 N N . LEU A 1 101 ? -3.861 -1.462 -10.919 1.00 94.25 101 LEU A N 1
ATOM 746 C CA . LEU A 1 101 ? -2.482 -1.920 -10.770 1.00 94.25 101 LEU A CA 1
ATOM 747 C C . LEU A 1 101 ? -2.285 -3.326 -11.339 1.00 94.25 101 LEU A C 1
ATOM 749 O O . LEU A 1 101 ? -1.301 -3.561 -12.038 1.00 94.25 101 LEU A O 1
ATOM 753 N N . ALA A 1 102 ? -3.231 -4.245 -11.120 1.00 96.06 102 ALA A N 1
ATOM 754 C CA . ALA A 1 102 ? -3.173 -5.596 -11.673 1.00 96.06 102 ALA A CA 1
ATOM 755 C C . ALA A 1 102 ? -3.174 -5.584 -13.209 1.00 96.06 102 ALA A C 1
ATOM 757 O O . ALA A 1 102 ? -2.340 -6.245 -13.831 1.00 96.06 102 ALA A O 1
ATOM 758 N N . ARG A 1 103 ? -4.059 -4.791 -13.834 1.00 96.94 103 ARG A N 1
ATOM 759 C CA . ARG A 1 103 ? -4.099 -4.650 -15.300 1.00 96.94 103 ARG A CA 1
ATOM 760 C C . ARG A 1 103 ? -2.809 -4.052 -15.851 1.00 96.94 103 ARG A C 1
ATOM 762 O O . ARG A 1 103 ? -2.253 -4.582 -16.809 1.00 96.94 103 ARG A O 1
ATOM 769 N N . ARG A 1 104 ? -2.325 -2.963 -15.253 1.00 96.25 104 ARG A N 1
ATOM 770 C CA . ARG A 1 104 ? -1.112 -2.270 -15.709 1.00 96.25 104 ARG A CA 1
ATOM 771 C C . ARG A 1 104 ? 0.137 -3.130 -15.524 1.00 96.25 104 ARG A C 1
ATOM 773 O O . ARG A 1 104 ? 0.950 -3.233 -16.434 1.00 96.25 104 ARG A O 1
ATOM 780 N N . THR A 1 105 ? 0.228 -3.845 -14.405 1.00 96.69 105 THR A N 1
ATOM 781 C CA . THR A 1 105 ? 1.284 -4.830 -14.143 1.00 96.69 105 THR A CA 1
ATOM 782 C C . THR A 1 105 ? 1.259 -5.974 -15.157 1.00 96.69 105 THR A C 1
ATOM 784 O O . THR A 1 105 ? 2.306 -6.369 -15.670 1.00 96.69 105 THR A O 1
ATOM 787 N N . ALA A 1 106 ? 0.076 -6.504 -15.486 1.00 97.25 106 ALA A N 1
ATOM 788 C CA . ALA A 1 106 ? -0.059 -7.533 -16.515 1.00 97.25 106 ALA A CA 1
ATOM 789 C C . ALA A 1 106 ? 0.393 -7.020 -17.891 1.00 97.25 106 ALA A C 1
ATOM 791 O O . ALA A 1 106 ? 1.102 -7.727 -18.609 1.00 97.25 106 ALA A O 1
ATOM 792 N N . HIS A 1 107 ? 0.049 -5.776 -18.234 1.00 97.25 107 HIS A N 1
ATOM 793 C CA . HIS A 1 107 ? 0.494 -5.140 -19.474 1.00 97.25 107 HIS A CA 1
ATOM 794 C C . HIS A 1 107 ? 2.012 -4.927 -19.511 1.00 97.25 107 HIS A C 1
ATOM 796 O O . HIS A 1 107 ? 2.654 -5.294 -20.495 1.00 97.25 107 HIS A O 1
ATOM 802 N N . LEU A 1 108 ? 2.615 -4.435 -18.423 1.00 96.81 108 LEU A N 1
ATOM 803 C CA . LEU A 1 108 ? 4.068 -4.296 -18.300 1.00 96.81 108 LEU A CA 1
ATOM 804 C C . LEU A 1 108 ? 4.784 -5.639 -18.523 1.00 96.81 108 LEU A C 1
ATOM 806 O O . LEU A 1 108 ? 5.718 -5.724 -19.323 1.00 96.81 108 LEU A O 1
ATOM 810 N N . LYS A 1 109 ? 4.297 -6.713 -17.889 1.00 95.69 109 LYS A N 1
ATOM 811 C CA . LYS A 1 109 ? 4.818 -8.074 -18.095 1.00 95.69 109 LYS A CA 1
ATOM 812 C C . LYS A 1 109 ? 4.666 -8.534 -19.548 1.00 95.69 109 LYS A C 1
ATOM 814 O O . LYS A 1 109 ? 5.591 -9.122 -20.102 1.00 95.69 109 LYS A O 1
ATOM 819 N N . ALA A 1 110 ? 3.539 -8.234 -20.193 1.00 95.75 110 ALA A N 1
ATOM 820 C CA . ALA A 1 110 ? 3.280 -8.619 -21.581 1.00 95.75 110 ALA A CA 1
ATOM 821 C C . ALA A 1 110 ? 4.166 -7.879 -22.599 1.00 95.75 110 ALA A C 1
ATOM 823 O O . ALA A 1 110 ? 4.467 -8.420 -23.667 1.00 95.75 110 ALA A O 1
ATOM 824 N N . VAL A 1 111 ? 4.597 -6.647 -22.303 1.00 94.81 111 VAL A N 1
ATOM 825 C CA . VAL A 1 111 ? 5.509 -5.903 -23.186 1.00 94.81 111 VAL A CA 1
ATOM 826 C C . VAL A 1 111 ? 6.983 -6.209 -22.937 1.00 94.81 111 VAL A C 1
ATOM 828 O O . VAL A 1 111 ? 7.788 -5.927 -23.823 1.00 94.81 111 VAL A O 1
ATOM 831 N N . ALA A 1 112 ? 7.346 -6.806 -21.796 1.00 92.44 112 ALA A N 1
ATOM 832 C CA . ALA A 1 112 ? 8.736 -7.097 -21.441 1.00 92.44 112 ALA A CA 1
ATOM 833 C C . ALA A 1 112 ? 9.523 -7.843 -22.547 1.00 92.44 112 ALA A C 1
ATOM 835 O O . ALA A 1 112 ? 10.619 -7.392 -22.883 1.00 92.44 112 ALA A O 1
ATOM 836 N N . PRO A 1 113 ? 8.974 -8.870 -23.238 1.00 91.12 113 PRO A N 1
ATOM 837 C CA . PRO A 1 113 ? 9.680 -9.548 -24.335 1.00 91.12 113 PRO A CA 1
ATOM 838 C C . PRO A 1 113 ? 9.969 -8.661 -25.559 1.00 91.12 113 PRO A C 1
ATOM 840 O O . PRO A 1 113 ? 10.793 -9.007 -26.404 1.00 91.12 113 PRO A O 1
ATOM 843 N N . LYS A 1 114 ? 9.293 -7.512 -25.691 1.00 90.81 114 LYS A N 1
ATOM 844 C CA . LYS A 1 114 ? 9.499 -6.551 -26.790 1.00 90.81 114 LYS A CA 1
ATOM 845 C C . LYS A 1 114 ? 10.693 -5.625 -26.532 1.00 90.81 114 LYS A C 1
ATOM 847 O O . LYS A 1 114 ? 11.105 -4.892 -27.436 1.00 90.81 114 LYS A O 1
ATOM 852 N N . LEU A 1 115 ? 11.240 -5.628 -25.316 1.00 89.19 115 LEU A N 1
ATOM 853 C CA . LEU A 1 115 ? 12.352 -4.781 -24.906 1.00 89.19 115 LEU A CA 1
ATOM 854 C C . LEU A 1 115 ? 13.668 -5.466 -25.288 1.00 89.19 115 LEU A C 1
ATOM 856 O O . LEU A 1 115 ? 14.103 -6.423 -24.661 1.00 89.19 115 LEU A O 1
ATOM 860 N N . ARG A 1 116 ? 14.321 -4.972 -26.343 1.00 82.75 116 ARG A N 1
ATOM 861 C CA . ARG A 1 116 ? 15.573 -5.556 -26.867 1.00 82.75 116 ARG A CA 1
ATOM 862 C C . ARG A 1 116 ? 16.836 -5.095 -26.130 1.00 82.75 116 ARG A C 1
ATOM 864 O O . ARG A 1 116 ? 17.940 -5.458 -26.525 1.00 82.75 116 ARG A O 1
ATOM 871 N N . ALA A 1 117 ? 16.700 -4.249 -25.110 1.00 80.94 117 ALA A N 1
ATOM 872 C CA . ALA A 1 117 ? 17.842 -3.732 -24.366 1.00 80.94 117 ALA A CA 1
ATOM 873 C C . ALA A 1 117 ? 18.397 -4.800 -23.412 1.00 80.94 117 ALA A C 1
ATOM 875 O O . ALA A 1 117 ? 17.649 -5.441 -22.675 1.00 80.94 117 ALA A O 1
ATOM 876 N N . LYS A 1 118 ? 19.725 -4.961 -23.386 1.00 82.12 118 LYS A N 1
ATOM 877 C CA . LYS A 1 118 ? 20.406 -5.758 -22.356 1.00 82.12 118 LYS A CA 1
ATOM 878 C C . LYS A 1 118 ? 20.082 -5.158 -20.982 1.00 82.12 118 LYS A C 1
ATOM 880 O O . LYS A 1 118 ? 20.276 -3.961 -20.822 1.00 82.12 118 LYS A O 1
ATOM 885 N N . GLY A 1 119 ? 19.593 -5.962 -20.035 1.00 82.88 119 GLY A N 1
ATOM 886 C CA . GLY A 1 119 ? 19.162 -5.496 -18.703 1.00 82.88 119 GLY A CA 1
ATOM 887 C C . GLY A 1 119 ? 17.716 -4.983 -18.629 1.00 82.88 119 GLY A C 1
ATOM 888 O O . GLY A 1 119 ? 17.309 -4.442 -17.606 1.00 82.88 119 GLY A O 1
ATOM 889 N N . ALA A 1 120 ? 16.913 -5.139 -19.692 1.00 87.25 120 ALA A N 1
ATOM 890 C CA . ALA A 1 120 ? 15.506 -4.733 -19.669 1.00 87.25 120 ALA A CA 1
ATOM 891 C C . ALA A 1 120 ? 14.650 -5.536 -18.673 1.00 87.25 120 ALA A C 1
ATOM 893 O O . ALA A 1 120 ? 13.700 -4.979 -18.136 1.00 87.25 120 ALA A O 1
ATOM 894 N N . GLY A 1 121 ? 14.987 -6.807 -18.420 1.00 91.44 121 GLY A N 1
ATOM 895 C CA . GLY A 1 121 ? 14.311 -7.635 -17.413 1.00 91.44 121 GLY A CA 1
ATOM 896 C C . GLY A 1 121 ? 14.439 -7.032 -16.015 1.00 91.44 121 GLY A C 1
ATOM 897 O O . GLY A 1 121 ? 13.434 -6.665 -15.420 1.00 91.44 121 GLY A O 1
ATOM 898 N N . ASP A 1 122 ? 15.674 -6.794 -15.569 1.00 92.75 122 ASP A N 1
ATOM 899 C CA . ASP A 1 122 ? 15.963 -6.184 -14.264 1.00 92.75 122 ASP A CA 1
ATOM 900 C C . ASP A 1 122 ? 15.293 -4.807 -14.106 1.00 92.75 122 ASP A C 1
ATOM 902 O O . ASP A 1 122 ? 14.786 -4.457 -13.041 1.00 92.75 122 ASP A O 1
ATOM 906 N N . ALA A 1 123 ? 15.243 -4.018 -15.184 1.00 93.25 123 ALA A N 1
ATOM 907 C CA . ALA A 1 123 ? 14.538 -2.740 -15.187 1.00 93.25 123 ALA A CA 1
ATOM 908 C C . ALA A 1 123 ? 13.012 -2.900 -15.042 1.00 93.25 123 ALA A C 1
ATOM 910 O O . ALA A 1 123 ? 12.386 -2.115 -14.333 1.00 93.25 123 ALA A O 1
ATOM 911 N N . VAL A 1 124 ? 12.405 -3.907 -15.682 1.00 94.62 124 VAL A N 1
ATOM 912 C CA . VAL A 1 124 ? 10.981 -4.236 -15.500 1.00 94.62 124 VAL A CA 1
ATOM 913 C C . VAL A 1 124 ? 10.708 -4.672 -14.060 1.00 94.62 124 VAL A C 1
ATOM 915 O O . VAL A 1 124 ? 9.745 -4.193 -13.465 1.00 94.62 124 VAL A O 1
ATOM 918 N N . ASP A 1 125 ? 11.574 -5.492 -13.467 1.00 94.94 125 ASP A N 1
ATOM 919 C CA . ASP A 1 125 ? 11.435 -5.924 -12.072 1.00 94.94 125 ASP A CA 1
ATOM 920 C C . ASP A 1 125 ? 11.494 -4.742 -11.093 1.00 94.94 125 ASP A C 1
ATOM 922 O O . ASP A 1 125 ? 10.750 -4.699 -10.109 1.00 94.94 125 ASP A O 1
ATOM 926 N N . MET A 1 126 ? 12.299 -3.717 -11.390 1.00 96.19 126 MET A N 1
ATOM 927 C CA . MET A 1 126 ? 12.283 -2.470 -10.621 1.00 96.19 126 MET A CA 1
ATOM 928 C C . MET A 1 126 ? 10.937 -1.739 -10.691 1.00 96.19 126 MET A C 1
ATOM 930 O O . MET A 1 126 ? 10.475 -1.246 -9.666 1.00 96.19 126 MET A O 1
ATOM 934 N N . PHE A 1 127 ? 10.291 -1.680 -11.859 1.00 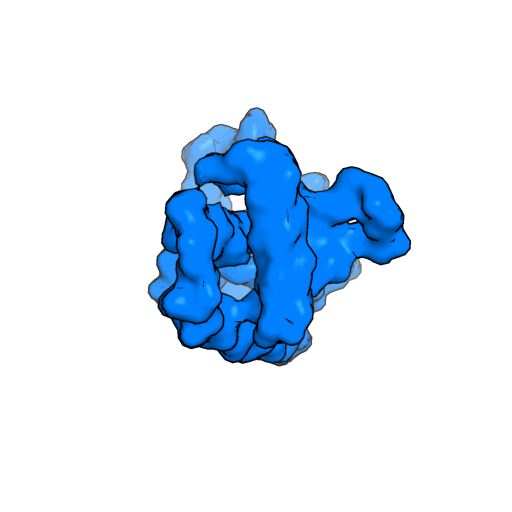96.06 127 PHE A N 1
ATOM 935 C CA . PHE A 1 127 ? 8.953 -1.085 -11.995 1.00 96.06 127 PHE A CA 1
ATOM 936 C C . PHE A 1 127 ? 7.858 -1.905 -11.305 1.00 96.06 127 PHE A C 1
ATOM 938 O O . PHE A 1 127 ? 6.848 -1.348 -10.891 1.00 96.06 127 PHE A O 1
ATOM 945 N N . LEU A 1 128 ? 8.049 -3.218 -11.162 1.00 95.56 128 LEU A N 1
ATOM 946 C CA . LEU A 1 128 ? 7.117 -4.100 -10.456 1.00 95.56 128 LEU A CA 1
ATOM 947 C C . LEU A 1 128 ? 7.244 -4.028 -8.928 1.00 95.56 128 LEU A C 1
ATOM 949 O O . LEU A 1 128 ? 6.349 -4.488 -8.225 1.00 95.56 128 LEU A O 1
ATOM 953 N N . THR A 1 129 ? 8.347 -3.479 -8.416 1.00 94.94 129 THR A N 1
ATOM 954 C CA . THR A 1 129 ? 8.671 -3.461 -6.979 1.00 94.94 129 THR A CA 1
ATOM 955 C C . THR A 1 129 ? 8.743 -2.056 -6.383 1.00 94.94 129 THR A C 1
ATOM 957 O O . THR A 1 129 ? 8.952 -1.914 -5.179 1.00 94.94 129 THR A O 1
ATOM 960 N N . ARG A 1 130 ? 8.589 -1.006 -7.199 1.00 95.38 130 ARG A N 1
ATOM 961 C CA . ARG A 1 130 ? 8.684 0.395 -6.772 1.00 95.38 130 ARG A CA 1
ATOM 962 C C . ARG A 1 130 ? 7.580 1.223 -7.415 1.00 95.38 130 ARG A C 1
ATOM 964 O O . ARG A 1 130 ? 7.389 1.153 -8.624 1.00 95.38 130 ARG A O 1
ATOM 971 N N . ASP A 1 131 ? 6.945 2.081 -6.621 1.00 92.81 131 ASP A N 1
ATOM 972 C CA . ASP A 1 131 ? 5.869 2.964 -7.093 1.00 92.81 131 ASP A CA 1
ATOM 973 C C . ASP A 1 131 ? 6.350 3.977 -8.144 1.00 92.81 131 ASP A C 1
ATOM 975 O O . ASP A 1 131 ? 5.622 4.327 -9.073 1.00 92.81 131 ASP A O 1
ATOM 979 N N . ALA A 1 132 ? 7.589 4.453 -7.996 1.00 96.00 132 ALA A N 1
ATOM 980 C CA . ALA A 1 132 ? 8.201 5.428 -8.885 1.00 96.00 132 ALA A CA 1
ATOM 981 C C . ALA A 1 132 ? 9.699 5.150 -9.067 1.00 96.00 132 ALA A C 1
ATOM 983 O O . ALA A 1 132 ? 10.439 4.938 -8.103 1.00 96.00 132 ALA A O 1
ATOM 984 N N . VAL A 1 133 ? 10.162 5.192 -10.315 1.00 96.94 133 VAL A N 1
ATOM 985 C CA . VAL A 1 133 ? 11.544 4.908 -10.707 1.00 96.94 133 VAL A CA 1
ATOM 986 C C . VAL A 1 133 ? 12.083 6.049 -11.566 1.00 96.94 133 VAL A C 1
ATOM 988 O O . VAL A 1 133 ? 11.505 6.418 -12.588 1.00 96.94 133 VAL A O 1
ATOM 991 N N . ALA A 1 134 ? 13.221 6.609 -11.156 1.00 96.19 134 ALA A N 1
ATOM 992 C CA . ALA A 1 134 ? 14.001 7.519 -11.987 1.00 96.19 134 ALA A CA 1
ATOM 993 C C . ALA A 1 134 ? 14.859 6.714 -12.980 1.00 96.19 134 ALA A C 1
ATOM 995 O O . ALA A 1 134 ? 15.410 5.685 -12.581 1.00 96.19 134 ALA A O 1
ATOM 996 N N . PRO A 1 135 ? 15.088 7.193 -14.220 1.00 95.00 135 PRO A N 1
ATOM 997 C CA . PRO A 1 135 ? 15.968 6.508 -15.169 1.00 95.00 135 PRO A CA 1
ATOM 998 C C . PRO A 1 135 ? 17.356 6.198 -14.593 1.00 95.00 135 PRO A C 1
ATOM 1000 O O . PRO A 1 135 ? 17.858 5.096 -14.767 1.00 95.00 135 PRO A O 1
ATOM 1003 N N . GLY A 1 136 ? 17.946 7.129 -13.836 1.00 94.44 136 GLY A N 1
ATOM 1004 C CA . GLY A 1 136 ? 19.271 6.946 -13.231 1.00 94.44 136 GLY A CA 1
ATOM 1005 C C . GLY A 1 136 ? 19.347 5.867 -12.143 1.00 94.44 136 GLY A C 1
ATOM 1006 O O . GLY A 1 136 ? 20.445 5.512 -11.732 1.00 94.44 136 GLY A O 1
ATOM 1007 N N . ALA A 1 137 ? 18.211 5.344 -11.671 1.00 94.56 137 ALA A N 1
ATOM 1008 C CA . ALA A 1 137 ? 18.174 4.224 -10.733 1.00 94.56 137 ALA A CA 1
ATOM 1009 C C . ALA A 1 137 ? 18.180 2.856 -11.436 1.00 94.56 137 ALA A C 1
ATOM 1011 O O . ALA A 1 137 ? 18.392 1.844 -10.770 1.00 94.56 137 ALA A O 1
ATOM 1012 N N . LEU A 1 138 ? 17.914 2.814 -12.748 1.00 94.50 138 LEU A N 1
ATOM 1013 C CA . LEU A 1 138 ? 17.894 1.573 -13.518 1.00 94.50 138 LEU A CA 1
ATOM 1014 C C . LEU A 1 138 ? 19.320 1.032 -13.707 1.00 94.50 138 LEU A C 1
ATOM 1016 O O . LEU A 1 138 ? 20.251 1.824 -13.871 1.00 94.50 138 LEU A O 1
ATOM 1020 N N . PRO A 1 139 ? 19.513 -0.299 -13.765 1.00 91.00 139 PRO A N 1
ATOM 1021 C CA . PRO A 1 139 ? 20.819 -0.934 -13.955 1.00 91.00 139 PRO A CA 1
ATOM 1022 C C . PRO A 1 139 ? 21.275 -0.859 -15.425 1.00 91.00 139 PRO A C 1
ATOM 1024 O O . PRO A 1 139 ? 21.618 -1.856 -16.057 1.00 91.00 139 PRO A O 1
ATOM 1027 N N . LEU A 1 140 ? 21.231 0.339 -16.006 1.00 92.88 140 LEU A N 1
ATOM 1028 C CA . LEU A 1 140 ? 21.487 0.623 -17.412 1.00 92.88 140 LEU A CA 1
ATOM 1029 C C . LEU A 1 140 ? 22.302 1.914 -17.537 1.00 92.88 140 LEU A C 1
ATOM 1031 O O . LEU A 1 140 ? 22.149 2.819 -16.718 1.00 92.88 140 LEU A O 1
ATOM 1035 N N . PRO A 1 141 ? 23.109 2.070 -18.601 1.00 93.56 141 PRO A N 1
ATOM 1036 C CA . PRO A 1 141 ? 23.693 3.363 -18.923 1.00 93.56 141 PRO A CA 1
ATOM 1037 C C . PRO A 1 141 ? 22.608 4.439 -19.041 1.00 93.56 141 PRO A C 1
ATOM 1039 O O . PRO A 1 141 ? 21.563 4.208 -19.646 1.00 93.56 141 PRO A O 1
ATOM 1042 N N . ASP A 1 142 ? 22.884 5.636 -18.535 1.00 92.38 142 ASP A N 1
ATOM 1043 C CA . ASP A 1 142 ? 21.916 6.729 -18.367 1.00 92.38 142 ASP A CA 1
ATOM 1044 C C . ASP A 1 142 ? 21.123 7.073 -19.654 1.00 92.38 142 ASP A C 1
ATOM 1046 O O . ASP A 1 142 ? 19.911 7.304 -19.637 1.00 92.38 142 ASP A O 1
ATOM 1050 N N . ARG A 1 143 ? 21.771 7.016 -20.827 1.00 92.31 143 ARG A N 1
ATOM 1051 C CA . ARG A 1 143 ? 21.092 7.183 -22.128 1.00 92.31 143 ARG A CA 1
ATOM 1052 C C . ARG A 1 143 ? 20.158 6.015 -22.469 1.00 92.31 143 ARG A C 1
ATOM 1054 O O . ARG A 1 143 ? 19.088 6.241 -23.030 1.00 92.31 143 ARG A O 1
ATOM 1061 N N . ALA A 1 144 ? 20.557 4.781 -22.173 1.00 93.62 144 ALA A N 1
ATOM 1062 C CA . ALA A 1 144 ? 19.743 3.591 -22.414 1.00 93.62 144 ALA A CA 1
ATOM 1063 C C . ALA A 1 144 ? 18.545 3.531 -21.457 1.00 93.62 144 ALA A C 1
ATOM 1065 O O . ALA A 1 144 ? 17.444 3.221 -21.902 1.00 93.62 144 ALA A O 1
ATOM 1066 N N . ALA A 1 145 ? 18.739 3.908 -20.190 1.00 94.81 145 ALA A N 1
ATOM 1067 C CA . ALA A 1 145 ? 17.679 4.007 -19.194 1.00 94.81 145 ALA A CA 1
ATOM 1068 C C . ALA A 1 145 ? 16.575 4.986 -19.621 1.00 94.81 145 ALA A C 1
ATOM 1070 O O . ALA A 1 145 ? 15.403 4.620 -19.628 1.00 94.81 145 ALA A O 1
ATOM 1071 N N . ARG A 1 146 ? 16.937 6.202 -20.067 1.00 94.12 146 ARG A N 1
ATOM 1072 C CA . ARG A 1 146 ? 15.948 7.178 -20.567 1.00 94.12 146 ARG A CA 1
ATOM 1073 C C . ARG A 1 146 ? 15.167 6.648 -21.766 1.00 94.12 146 ARG A C 1
ATOM 1075 O O . ARG A 1 146 ? 13.944 6.653 -21.735 1.00 94.12 146 ARG A O 1
ATOM 1082 N N . ARG A 1 147 ? 15.864 6.099 -22.769 1.00 94.06 147 ARG A N 1
ATOM 1083 C CA . ARG A 1 147 ? 15.213 5.514 -23.955 1.00 94.06 147 ARG A CA 1
ATOM 1084 C C . ARG A 1 147 ? 14.312 4.331 -23.609 1.00 94.06 147 ARG A C 1
ATOM 1086 O O . ARG A 1 147 ? 13.312 4.124 -24.288 1.00 94.06 147 ARG A O 1
ATOM 1093 N N . LEU A 1 148 ? 14.671 3.540 -22.597 1.00 94.88 148 LEU A N 1
ATOM 1094 C CA . LEU A 1 148 ? 13.824 2.457 -22.111 1.00 94.88 148 LEU A CA 1
ATOM 1095 C C . LEU A 1 148 ? 12.539 3.010 -21.488 1.00 94.88 148 LEU A C 1
ATOM 1097 O O . LEU A 1 148 ? 11.465 2.527 -21.835 1.00 94.88 148 LEU A O 1
ATOM 1101 N N . CYS A 1 149 ? 12.638 4.023 -20.622 1.00 95.25 149 CYS A N 1
ATOM 1102 C CA . CYS A 1 149 ? 11.468 4.677 -20.037 1.00 95.25 149 CYS A CA 1
ATOM 1103 C C . CYS A 1 149 ? 10.559 5.282 -21.114 1.00 95.25 149 CYS A C 1
ATOM 1105 O O . CYS A 1 149 ? 9.366 4.991 -21.115 1.00 95.25 149 CYS A O 1
ATOM 1107 N N . ASP A 1 150 ? 11.118 6.033 -22.070 1.00 94.00 150 ASP A N 1
ATOM 1108 C CA . ASP A 1 150 ? 10.357 6.602 -23.193 1.00 94.00 150 ASP A CA 1
ATOM 1109 C C . ASP A 1 150 ? 9.641 5.491 -23.978 1.00 94.00 150 ASP A C 1
ATOM 1111 O O . ASP A 1 150 ? 8.442 5.560 -24.235 1.00 94.00 150 ASP A O 1
ATOM 1115 N N . ARG A 1 151 ? 10.348 4.390 -24.268 1.00 95.38 151 ARG A N 1
ATOM 1116 C CA . ARG A 1 151 ? 9.766 3.240 -24.965 1.00 95.38 151 ARG A CA 1
ATOM 1117 C C . ARG A 1 151 ? 8.641 2.573 -24.171 1.00 95.38 151 ARG A C 1
ATOM 1119 O O . ARG A 1 151 ? 7.674 2.114 -24.774 1.00 95.38 151 ARG A O 1
ATOM 1126 N N . LEU A 1 152 ? 8.768 2.458 -22.852 1.00 95.56 152 LEU A N 1
ATOM 1127 C CA . LEU A 1 152 ? 7.722 1.892 -22.000 1.00 95.56 152 LEU A CA 1
ATOM 1128 C C . LEU A 1 152 ? 6.487 2.801 -21.948 1.00 95.56 152 LEU A C 1
ATOM 1130 O O . LEU A 1 152 ? 5.372 2.281 -21.935 1.00 95.56 152 LEU A O 1
ATOM 1134 N N . VAL A 1 153 ? 6.670 4.125 -21.982 1.00 95.75 153 VAL A N 1
ATOM 1135 C CA . VAL A 1 153 ? 5.570 5.095 -22.109 1.00 95.75 153 VAL A CA 1
ATOM 1136 C C . VAL A 1 153 ? 4.882 4.965 -23.468 1.00 95.75 153 VAL A C 1
ATOM 1138 O O . VAL A 1 153 ? 3.662 4.829 -23.508 1.00 95.75 153 VAL A O 1
ATOM 1141 N N . ASP A 1 154 ? 5.639 4.897 -24.568 1.00 95.38 154 ASP A N 1
ATOM 1142 C CA . ASP A 1 154 ? 5.089 4.700 -25.922 1.00 95.38 154 ASP A CA 1
ATOM 1143 C C . ASP A 1 154 ? 4.281 3.398 -26.044 1.00 95.38 154 ASP A C 1
ATOM 1145 O O . ASP A 1 154 ? 3.310 3.306 -26.793 1.00 95.38 154 ASP A O 1
ATOM 1149 N N . LEU A 1 155 ? 4.695 2.360 -25.312 1.00 94.75 155 LEU A N 1
ATOM 1150 C CA . LEU A 1 155 ? 4.000 1.075 -25.239 1.00 94.75 155 LEU A CA 1
ATOM 1151 C C . LEU A 1 155 ? 2.807 1.089 -24.268 1.00 94.75 155 LEU A C 1
ATOM 1153 O O . LEU A 1 155 ? 2.124 0.072 -24.142 1.00 94.75 155 LEU A O 1
ATOM 1157 N N . GLY A 1 156 ? 2.563 2.198 -23.565 1.00 94.81 156 GLY A N 1
ATOM 1158 C CA . GLY A 1 156 ? 1.515 2.343 -22.554 1.00 94.81 156 GLY A CA 1
ATOM 1159 C C . GLY A 1 156 ? 1.736 1.503 -21.292 1.00 94.81 156 GLY A C 1
ATOM 1160 O O . GLY A 1 156 ? 0.781 1.240 -20.566 1.00 94.81 156 GLY A O 1
ATOM 1161 N N . ALA A 1 157 ? 2.961 1.031 -21.055 1.00 95.31 157 ALA A N 1
ATOM 1162 C CA . ALA A 1 157 ? 3.310 0.114 -19.968 1.00 95.31 157 ALA A CA 1
ATOM 1163 C C . ALA A 1 157 ? 3.652 0.817 -18.651 1.00 95.31 157 ALA A C 1
ATOM 1165 O O . ALA A 1 157 ? 3.458 0.240 -17.585 1.00 95.31 157 ALA A O 1
ATOM 1166 N N . VAL A 1 158 ? 4.140 2.054 -18.732 1.00 95.88 158 VAL A N 1
ATOM 1167 C CA . VAL A 1 158 ? 4.376 2.944 -17.589 1.00 95.88 158 VAL A CA 1
ATOM 1168 C C . VAL A 1 158 ? 3.916 4.355 -17.949 1.00 95.88 158 VAL A C 1
ATOM 1170 O O . VAL A 1 158 ? 3.682 4.670 -19.118 1.00 95.88 158 VAL A O 1
ATOM 1173 N N . ARG A 1 159 ? 3.798 5.217 -16.945 1.00 95.44 159 ARG A N 1
ATOM 1174 C CA . ARG A 1 159 ? 3.454 6.634 -17.064 1.00 95.44 159 ARG A CA 1
ATOM 1175 C C . ARG A 1 159 ? 4.589 7.489 -16.535 1.00 95.44 159 ARG A C 1
ATOM 1177 O O . ARG A 1 159 ? 5.232 7.128 -15.554 1.00 95.44 159 ARG A O 1
ATOM 1184 N N . GLU A 1 160 ? 4.787 8.638 -17.161 1.00 96.06 160 GLU A N 1
ATOM 1185 C CA . GLU A 1 160 ? 5.575 9.728 -16.590 1.00 96.06 160 GLU A CA 1
ATOM 1186 C C . GLU A 1 160 ? 4.732 10.408 -15.491 1.00 96.06 160 GLU A C 1
ATOM 1188 O O . GLU A 1 160 ? 3.545 10.665 -15.692 1.00 96.06 160 GLU A O 1
ATOM 1193 N N . LEU A 1 161 ? 5.314 10.611 -14.306 1.00 95.75 161 LEU A N 1
ATOM 1194 C CA . LEU A 1 161 ? 4.592 11.009 -13.088 1.00 95.75 161 LEU A CA 1
ATOM 1195 C C . LEU A 1 161 ? 4.822 12.468 -12.671 1.00 95.75 161 LEU A C 1
ATOM 1197 O O . LEU A 1 161 ? 4.131 12.963 -11.783 1.00 95.75 161 LEU A O 1
ATOM 1201 N N . THR A 1 162 ? 5.818 13.149 -13.236 1.00 92.88 162 THR A N 1
ATOM 1202 C CA . THR A 1 162 ? 6.273 14.463 -12.754 1.00 92.88 162 THR A CA 1
ATOM 1203 C C . THR A 1 162 ? 5.745 15.634 -13.572 1.00 92.88 162 THR A C 1
ATOM 1205 O O . THR A 1 162 ? 5.703 16.748 -13.052 1.00 92.88 162 THR A O 1
ATOM 1208 N N . GLY A 1 163 ? 5.346 15.411 -14.827 1.00 90.00 163 GLY A N 1
ATOM 1209 C CA . GLY A 1 163 ? 4.888 16.447 -15.750 1.00 90.00 163 GLY A CA 1
ATOM 1210 C C . GLY A 1 163 ? 5.978 17.447 -16.146 1.00 90.00 163 GLY A C 1
ATOM 1211 O O . GLY A 1 163 ? 5.665 18.596 -16.450 1.00 90.00 163 GLY A O 1
ATOM 1212 N N . ARG A 1 164 ? 7.260 17.060 -16.078 1.00 86.94 164 ARG A N 1
ATOM 1213 C CA . ARG A 1 164 ? 8.418 17.946 -16.309 1.00 86.94 164 ARG A CA 1
ATOM 1214 C C . ARG A 1 164 ? 9.345 17.401 -17.388 1.00 86.94 164 ARG A C 1
ATOM 1216 O O . ARG A 1 164 ? 9.385 16.203 -17.653 1.00 86.94 164 ARG A O 1
ATOM 1223 N N . ASP A 1 165 ? 10.168 18.275 -17.963 1.00 78.75 165 ASP A N 1
ATOM 1224 C CA . ASP A 1 165 ? 11.147 17.887 -18.988 1.00 78.75 165 ASP A CA 1
ATOM 1225 C C . ASP A 1 165 ? 12.430 17.264 -18.426 1.00 78.75 165 ASP A C 1
ATOM 1227 O O . ASP A 1 165 ? 13.111 16.510 -19.120 1.00 78.75 165 ASP A O 1
ATOM 1231 N N . THR A 1 166 ? 12.746 17.523 -17.157 1.00 83.00 166 THR A N 1
ATOM 1232 C CA . THR A 1 166 ? 13.937 17.003 -16.471 1.00 83.00 166 THR A CA 1
ATOM 1233 C C . THR A 1 166 ? 13.569 16.339 -15.144 1.00 83.00 166 THR A C 1
ATOM 1235 O O . THR A 1 166 ? 12.511 16.604 -14.578 1.00 83.00 166 THR A O 1
ATOM 1238 N N . PHE A 1 167 ? 14.445 15.448 -14.656 1.00 87.19 167 PHE A N 1
ATOM 1239 C CA . PHE A 1 167 ? 14.255 14.688 -13.407 1.00 87.19 167 PHE A CA 1
ATOM 1240 C C . PHE A 1 167 ? 12.937 13.891 -13.349 1.00 87.19 167 PHE A C 1
ATOM 1242 O O . PHE A 1 167 ? 12.281 13.822 -12.313 1.00 87.19 167 PHE A O 1
ATOM 1249 N N . ARG A 1 168 ? 12.564 13.278 -14.481 1.00 94.56 168 ARG A N 1
ATOM 1250 C CA . ARG A 1 168 ? 11.331 12.494 -14.631 1.00 94.56 168 ARG A CA 1
ATOM 1251 C C . ARG A 1 168 ? 11.333 11.237 -13.763 1.00 94.56 168 ARG A C 1
ATOM 1253 O O . ARG A 1 168 ? 12.343 10.533 -13.675 1.00 94.56 168 ARG A O 1
ATOM 1260 N N . LEU A 1 169 ? 10.167 10.937 -13.199 1.00 96.94 169 LEU A N 1
ATOM 1261 C CA . LEU A 1 169 ? 9.856 9.677 -12.531 1.00 96.94 169 LEU A CA 1
ATOM 1262 C C . LEU A 1 169 ? 8.818 8.925 -13.348 1.00 96.94 169 LEU A C 1
ATOM 1264 O O . LEU A 1 169 ? 7.897 9.526 -13.898 1.00 96.94 169 LEU A O 1
ATOM 1268 N N . TYR A 1 170 ? 8.971 7.610 -13.392 1.00 97.00 170 TYR A N 1
ATOM 1269 C CA . TYR A 1 170 ? 8.093 6.719 -14.130 1.00 97.00 170 TYR A CA 1
ATOM 1270 C C . TYR A 1 170 ? 7.501 5.679 -13.186 1.00 97.00 170 TYR A C 1
ATOM 1272 O O . TYR A 1 170 ? 8.190 5.216 -12.280 1.00 97.00 170 TYR A O 1
ATOM 1280 N N . GLY A 1 171 ? 6.253 5.289 -13.407 1.00 96.62 171 GLY A N 1
ATOM 1281 C CA . GLY A 1 171 ? 5.584 4.259 -12.614 1.00 96.62 171 GLY A CA 1
ATOM 1282 C C . GLY A 1 171 ? 4.455 3.600 -13.388 1.00 96.62 171 GLY A C 1
ATOM 1283 O O . GLY A 1 171 ? 4.059 4.075 -14.453 1.00 96.62 171 GLY A O 1
ATOM 1284 N N . VAL A 1 172 ? 3.962 2.485 -12.868 1.00 95.62 172 VAL A N 1
ATOM 1285 C CA . VAL A 1 172 ? 2.900 1.678 -13.486 1.00 95.62 172 VAL A CA 1
ATOM 1286 C C . VAL A 1 172 ? 1.563 2.433 -13.483 1.00 95.62 172 VAL A C 1
ATOM 1288 O O . VAL A 1 172 ? 1.145 2.976 -12.439 1.00 95.62 172 VAL A O 1
#

pLDDT: mean 94.14, std 5.31, range [57.47, 98.38]

Sequence (172 aa):
MPAFEPGQIATWLDAGEGAPVKRAALVLDAVLTEAPRAEVPALILADSALAQALGWDHVVPLLAAGLKRTDLRKRGDDLRLACHRALISSTREAVRLAADLARRTAHLKAVAPKLRAKGAGDAVDMFLTRDAVAPGALPLPDRAARRLCDRLVDLGAVRELTGRDTFRLYGV